Protein AF-A0A7J4QRI6-F1 (afdb_monomer)

Sequence (117 aa):
MLEGNHTISLRGLKANDTGGHASTPLITIDIMLMDTENAFVSQTESSTGFSTSTLAFAVLGLVALFLIVLLVVGAISNKEEGTLAGVDFSTLSDGSLTTVTSGTDVQDAMLVGKTSD

Mean predicted aligned error: 22.51 Å

Radius of gyration: 45.56 Å; Cα contacts (8 Å, |Δi|>4): 53; chains: 1; bounding box: 54×47×142 Å

Secondary structure (DSSP, 8-state):
---EEEEEEE--EEE-TTS-EEEPPPEEEEEEE--GGG----------SPPHHHHHHHHHHHHHHHHHHHHHHHHHHTTS--SSTT--HHHHTTSS-----------SSS-------

Solvent-accessible surface area (backbone atoms only — not comparable to full-atom values): 8099 Å² total; per-residue (Å²): 139,77,77,50,82,44,78,49,77,49,64,56,77,43,82,45,98,86,78,50,76,50,67,54,77,77,46,75,48,79,46,76,50,72,72,66,91,66,64,77,64,77,72,73,70,78,67,86,58,81,50,72,66,57,51,51,53,51,53,52,49,51,52,53,50,52,53,50,51,51,50,52,49,49,68,56,44,73,74,65,84,79,88,76,93,78,77,60,68,74,70,62,63,78,75,71,77,80,86,84,88,85,94,79,81,89,78,96,82,77,70,98,68,88,87,88,131

Foldseek 3Di:
DPADKDKDKDKDWDDDPVGDIDIDDIDIDIDGDDDPVPVPPVPPPPPPDDDPVNVVVVVVVVVVVVVVVVVVCCVVCVVPDDDPPPPPVVVVVVPPPDDDDDDDDDDPPDDPDDDDD

Nearest PDB structures (foldseek):
  3lz8-assembly1_B  TM=5.634E-01  e=3.527E+00  Klebsiella pneumoniae subsp. pneumoniae MGH 78578

Structure (mmCIF, N/CA/C/O backbone):
data_AF-A0A7J4QRI6-F1
#
_entry.id   AF-A0A7J4QRI6-F1
#
loop_
_atom_site.group_PDB
_atom_site.id
_atom_site.type_symbol
_atom_site.label_atom_id
_atom_site.label_alt_id
_atom_site.label_comp_id
_atom_site.label_asym_id
_atom_site.label_entity_id
_atom_site.label_seq_id
_atom_site.pdbx_PDB_ins_code
_atom_site.Cartn_x
_atom_site.Cartn_y
_atom_site.Cartn_z
_atom_site.occupancy
_atom_site.B_iso_or_equiv
_atom_site.auth_seq_id
_atom_site.auth_comp_id
_atom_site.auth_asym_id
_atom_site.auth_atom_id
_atom_site.pdbx_PDB_model_num
ATOM 1 N N . MET A 1 1 ? 5.465 12.933 33.602 1.00 48.09 1 MET A N 1
ATOM 2 C CA . MET A 1 1 ? 5.717 11.517 33.273 1.00 48.09 1 MET A CA 1
ATOM 3 C C . MET A 1 1 ? 4.362 10.830 33.208 1.00 48.09 1 MET A C 1
ATOM 5 O O . MET A 1 1 ? 3.803 10.532 34.254 1.00 48.09 1 MET A O 1
ATOM 9 N N . LEU A 1 2 ? 3.786 10.724 32.009 1.00 62.00 2 LEU A N 1
ATOM 10 C CA . LEU A 1 2 ? 2.529 10.003 31.73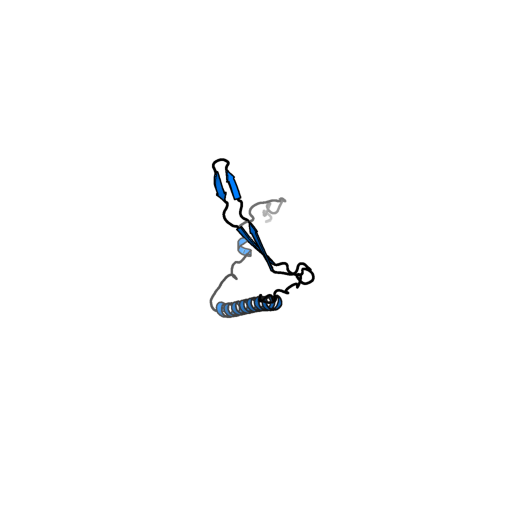6 1.00 62.00 2 LEU A CA 1
ATOM 11 C C . LEU A 1 2 ? 2.796 8.913 30.679 1.00 62.00 2 LEU A C 1
ATOM 13 O O . LEU A 1 2 ? 1.967 8.629 29.829 1.00 62.00 2 LEU A O 1
ATOM 17 N N . GLU A 1 3 ? 4.009 8.361 30.715 1.00 65.62 3 GLU A N 1
ATOM 18 C CA . GLU A 1 3 ? 4.448 7.270 29.854 1.00 65.62 3 GLU A CA 1
ATOM 19 C C . GLU A 1 3 ? 3.961 5.961 30.480 1.00 65.62 3 GLU A C 1
ATOM 21 O O . GLU A 1 3 ? 4.299 5.664 31.632 1.00 65.62 3 GLU A O 1
ATOM 26 N N . GLY A 1 4 ? 3.147 5.191 29.763 1.00 69.94 4 GLY A N 1
ATOM 27 C CA . GLY A 1 4 ? 2.632 3.926 30.278 1.00 69.94 4 GLY A CA 1
ATOM 28 C C . GLY A 1 4 ? 1.391 3.422 29.553 1.00 69.94 4 GLY A C 1
ATOM 29 O O . GLY A 1 4 ? 0.624 4.187 28.969 1.00 69.94 4 GLY A O 1
ATOM 30 N N . ASN A 1 5 ? 1.189 2.107 29.613 1.00 80.00 5 ASN A N 1
ATOM 31 C CA . ASN A 1 5 ? -0.034 1.474 29.134 1.00 80.00 5 ASN A CA 1
ATOM 32 C C . ASN A 1 5 ? -1.111 1.617 30.211 1.00 80.00 5 ASN A C 1
ATOM 34 O O . ASN A 1 5 ? -0.932 1.159 31.343 1.00 80.00 5 ASN A O 1
ATOM 38 N N . HIS A 1 6 ? -2.234 2.230 29.853 1.00 87.81 6 HIS A N 1
ATOM 39 C CA . HIS A 1 6 ? -3.365 2.433 30.748 1.00 87.81 6 HIS A CA 1
ATOM 40 C C . HIS A 1 6 ? -4.605 1.732 30.200 1.00 87.81 6 HIS A C 1
ATOM 42 O O . HIS A 1 6 ? -5.072 2.048 29.111 1.00 87.81 6 HIS A O 1
ATOM 48 N N . THR A 1 7 ? -5.175 0.818 30.980 1.00 88.94 7 THR A N 1
ATOM 49 C CA . THR A 1 7 ? -6.458 0.179 30.664 1.00 88.94 7 THR A CA 1
ATOM 50 C C . THR A 1 7 ? -7.568 0.865 31.450 1.00 88.94 7 THR A C 1
ATOM 52 O O . THR A 1 7 ? -7.505 0.952 32.679 1.00 88.94 7 THR A O 1
ATOM 55 N N . ILE A 1 8 ? -8.603 1.339 30.759 1.00 89.44 8 ILE A N 1
ATOM 56 C CA . ILE A 1 8 ? -9.794 1.940 31.368 1.00 89.44 8 ILE A CA 1
ATOM 57 C C . ILE A 1 8 ? -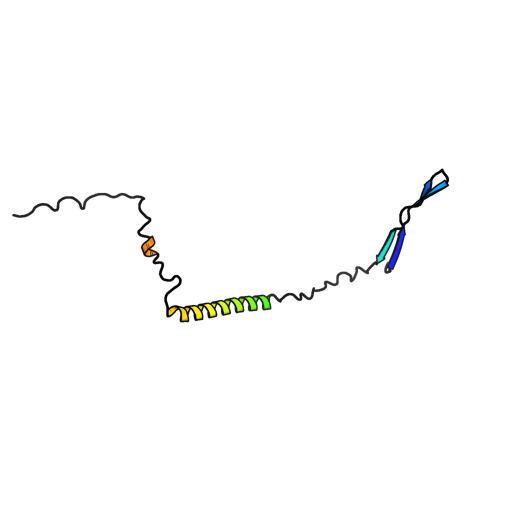11.002 1.078 31.012 1.00 89.44 8 ILE A C 1
ATOM 59 O O . ILE A 1 8 ? -11.247 0.787 29.843 1.00 89.44 8 ILE A O 1
ATOM 63 N N . SER A 1 9 ? -11.789 0.694 32.017 1.00 89.62 9 SER A N 1
ATOM 64 C CA . SER A 1 9 ? -13.009 -0.093 31.828 1.00 89.62 9 SER A CA 1
ATOM 65 C C . SER A 1 9 ? -14.232 0.636 32.383 1.00 89.62 9 SER A C 1
ATOM 67 O O . SER A 1 9 ? -14.222 1.050 33.544 1.00 89.62 9 SER A O 1
ATOM 69 N N . LEU A 1 10 ? -15.294 0.756 31.584 1.00 90.31 10 LEU A N 1
ATOM 70 C CA . LEU A 1 10 ? -16.536 1.437 31.947 1.00 90.31 10 LEU A CA 1
ATOM 71 C C . LEU A 1 10 ? -17.738 0.491 31.840 1.00 90.31 10 LEU A C 1
ATOM 73 O O . LEU A 1 10 ? -17.948 -0.170 30.822 1.00 90.31 10 LEU A O 1
ATOM 77 N N . ARG A 1 11 ? -18.567 0.471 32.887 1.00 88.50 11 ARG A N 1
ATOM 78 C CA . ARG A 1 11 ? -19.872 -0.198 32.902 1.00 88.50 11 ARG A CA 1
ATOM 79 C C . ARG A 1 11 ? -20.907 0.729 33.525 1.00 88.50 11 ARG A C 1
ATOM 81 O O . ARG A 1 11 ? -20.750 1.147 34.670 1.00 88.50 11 ARG A O 1
ATOM 88 N N . GLY A 1 12 ? -21.977 1.016 32.790 1.00 87.12 12 GLY A N 1
ATOM 89 C CA . GLY A 1 12 ? -23.126 1.733 33.325 1.00 87.12 12 GLY A CA 1
ATOM 90 C C . GLY A 1 12 ? -23.965 0.810 34.202 1.00 87.12 12 GLY A C 1
ATOM 91 O O . GLY A 1 12 ? -24.363 -0.270 33.762 1.00 87.12 12 GLY A O 1
ATOM 92 N N . LEU A 1 13 ? -24.247 1.240 35.430 1.00 87.00 13 LEU A N 1
ATOM 93 C CA . LEU A 1 13 ? -25.198 0.591 36.328 1.00 87.00 13 LEU A CA 1
ATOM 94 C C . LEU A 1 13 ? -26.408 1.508 36.487 1.00 87.00 13 LEU A C 1
ATOM 96 O O . LEU A 1 13 ? -26.272 2.655 36.909 1.00 87.00 13 LEU A O 1
ATOM 100 N N . LYS A 1 14 ? -27.594 1.004 36.154 1.00 83.94 14 LYS A N 1
ATOM 101 C CA . LYS A 1 14 ? -28.864 1.689 36.382 1.00 83.94 14 LYS A CA 1
ATOM 102 C C . LYS A 1 14 ? -29.645 0.911 37.435 1.00 83.94 14 LYS A C 1
ATOM 104 O O . LYS A 1 14 ? -30.140 -0.184 37.168 1.00 83.94 14 LYS A O 1
ATOM 109 N N . ALA A 1 15 ? -29.749 1.480 38.630 1.00 79.94 15 ALA A N 1
ATOM 110 C CA . ALA A 1 15 ? -30.671 0.993 39.647 1.00 79.94 15 ALA A CA 1
ATOM 111 C C . ALA A 1 15 ? -32.106 1.423 39.304 1.00 79.94 15 ALA A C 1
ATOM 113 O O . ALA A 1 15 ? -32.325 2.468 38.690 1.00 79.94 15 ALA A O 1
ATOM 114 N N . ASN A 1 16 ? -33.072 0.590 39.668 1.00 71.19 16 ASN A N 1
ATOM 115 C CA . ASN A 1 16 ? -34.498 0.861 39.540 1.00 71.19 16 ASN A CA 1
ATOM 116 C C . ASN A 1 16 ? -35.154 0.698 40.921 1.00 71.19 16 ASN A C 1
ATOM 118 O O . ASN A 1 16 ? -34.796 -0.215 41.665 1.00 71.19 16 ASN A O 1
ATOM 122 N N . ASP A 1 17 ? -36.136 1.544 41.233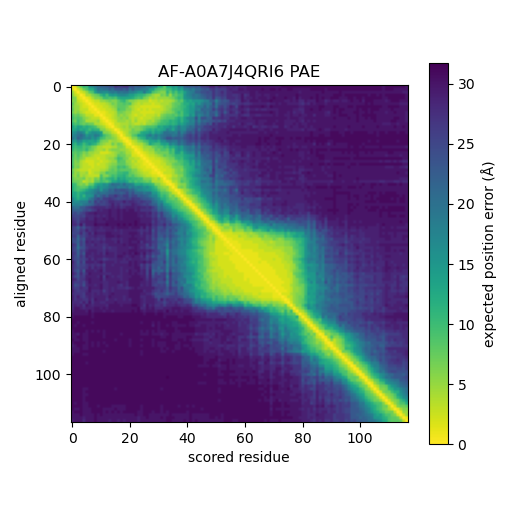 1.00 75.19 17 ASP A N 1
ATOM 123 C CA . ASP A 1 17 ? -36.829 1.617 42.530 1.00 75.19 17 ASP A CA 1
ATOM 124 C C . ASP A 1 17 ? -37.586 0.331 42.911 1.00 75.19 17 ASP A C 1
ATOM 126 O O .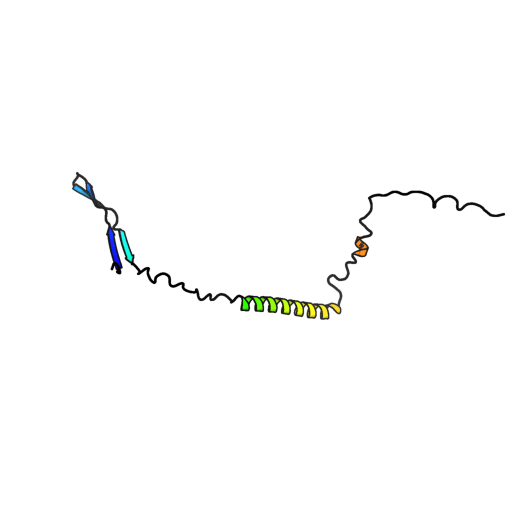 ASP A 1 17 ? -37.944 0.134 44.067 1.00 75.19 17 ASP A O 1
ATOM 130 N N . THR A 1 18 ? -37.799 -0.585 41.961 1.00 76.31 18 THR A N 1
ATOM 131 C CA . THR A 1 18 ? -38.385 -1.921 42.200 1.00 76.31 18 THR A CA 1
ATOM 132 C C . THR A 1 18 ? -37.351 -3.005 42.546 1.00 76.31 18 THR A C 1
ATOM 134 O O . THR A 1 18 ? -37.683 -4.188 42.560 1.00 76.31 18 THR A O 1
ATOM 137 N N . GLY A 1 19 ? -36.099 -2.628 42.838 1.00 69.69 19 GLY A N 1
ATOM 138 C CA . GLY A 1 19 ? -35.056 -3.546 43.325 1.00 69.69 19 GLY A CA 1
ATOM 139 C C . GLY A 1 19 ? -34.322 -4.336 42.234 1.00 69.69 19 GLY A C 1
ATOM 140 O O . GLY A 1 19 ? -33.552 -5.242 42.539 1.00 69.69 19 GLY A O 1
ATOM 141 N N . GLY A 1 20 ? -34.546 -4.000 40.961 1.00 78.62 20 GLY A N 1
ATOM 142 C CA . GLY A 1 20 ? -33.809 -4.555 39.825 1.00 78.62 20 GLY A CA 1
ATOM 143 C C . GLY A 1 20 ? -32.629 -3.675 39.404 1.00 78.62 20 GLY A C 1
ATOM 144 O O . GLY A 1 20 ? -32.656 -2.453 39.566 1.00 78.62 20 GLY A O 1
ATOM 145 N N . HIS A 1 21 ? -31.614 -4.284 38.790 1.00 83.00 21 HIS A N 1
ATOM 146 C CA . HIS A 1 21 ? -30.487 -3.572 38.188 1.00 83.00 21 HIS A CA 1
ATOM 147 C C . HIS A 1 21 ? -30.439 -3.848 36.686 1.00 83.00 21 HIS A C 1
ATOM 149 O O . HIS A 1 21 ? -30.427 -5.002 36.262 1.00 83.00 21 HIS A O 1
ATOM 155 N N . ALA A 1 22 ? -30.388 -2.793 35.878 1.00 80.88 22 ALA A N 1
ATOM 156 C CA . ALA A 1 22 ? -30.034 -2.890 34.467 1.00 80.88 22 ALA A CA 1
ATOM 157 C C . ALA A 1 22 ? -28.581 -2.432 34.303 1.00 80.88 22 ALA A C 1
ATOM 159 O O . ALA A 1 22 ? -28.146 -1.487 34.962 1.00 80.88 22 ALA A O 1
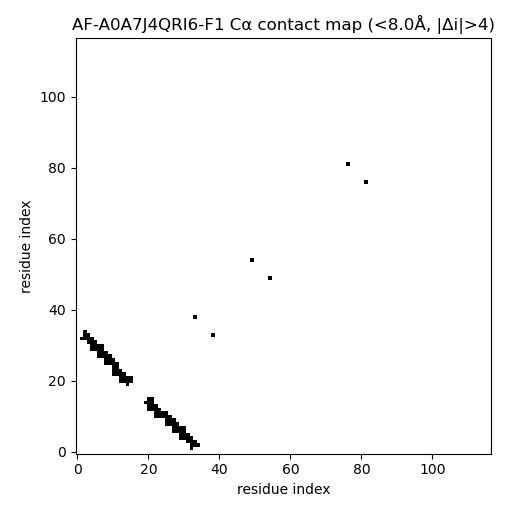ATOM 160 N N . SER A 1 23 ? -27.817 -3.094 33.439 1.00 85.06 23 SER A N 1
ATOM 161 C CA . SER A 1 23 ? -26.429 -2.708 33.177 1.00 85.06 23 SER A CA 1
ATOM 162 C C . SER A 1 23 ? -26.135 -2.688 31.689 1.00 85.06 23 SER A C 1
ATOM 164 O O . SER A 1 23 ? -26.721 -3.453 30.921 1.00 85.06 23 SER A O 1
ATOM 166 N N . THR A 1 24 ? -25.249 -1.781 31.284 1.00 84.38 24 THR A N 1
ATOM 167 C CA . THR A 1 24 ? -24.713 -1.769 29.923 1.00 84.38 24 THR A CA 1
ATOM 168 C C . THR A 1 24 ? -23.603 -2.819 29.803 1.00 84.38 24 THR A C 1
ATOM 170 O O . THR A 1 24 ? -22.989 -3.183 30.813 1.00 84.38 24 THR A O 1
ATOM 173 N N . PRO A 1 25 ? -23.283 -3.287 28.587 1.00 85.62 25 PRO A N 1
ATOM 174 C CA . PRO A 1 25 ? -22.067 -4.061 28.350 1.00 85.62 25 PRO A CA 1
ATOM 175 C C . PRO A 1 25 ? -20.820 -3.338 28.892 1.00 85.62 25 PRO A C 1
ATOM 177 O O . PRO A 1 25 ? -20.780 -2.106 28.936 1.00 85.62 25 PRO A O 1
ATOM 180 N N . LEU A 1 26 ? -19.820 -4.109 29.332 1.00 87.69 26 LEU A N 1
ATOM 181 C CA . LEU A 1 26 ? -18.521 -3.582 29.761 1.00 87.69 26 LEU A CA 1
ATOM 182 C C . LEU A 1 26 ? -17.730 -3.150 28.526 1.00 87.69 26 LEU A C 1
ATOM 184 O O . LEU A 1 26 ? -17.525 -3.961 27.626 1.00 87.69 26 LEU A O 1
ATOM 188 N N . ILE A 1 27 ? -17.283 -1.899 28.505 1.00 85.56 27 ILE A N 1
ATOM 189 C CA . ILE A 1 27 ? -16.424 -1.362 27.449 1.00 85.56 27 ILE A CA 1
ATOM 190 C C . ILE A 1 27 ? -15.036 -1.167 28.047 1.00 85.56 27 ILE A C 1
ATOM 192 O O . ILE A 1 27 ? -14.897 -0.487 29.064 1.00 85.56 27 ILE A O 1
ATOM 196 N N . THR A 1 28 ? -14.026 -1.759 27.417 1.00 90.00 28 THR A N 1
ATOM 197 C CA . THR A 1 28 ? -12.620 -1.634 27.810 1.00 90.00 28 THR A CA 1
ATOM 198 C C . THR A 1 28 ? -11.866 -0.924 26.699 1.00 90.00 28 THR A C 1
ATOM 200 O O . THR A 1 28 ? -12.000 -1.297 25.535 1.00 90.00 28 THR A O 1
ATOM 203 N N . ILE A 1 29 ? -11.099 0.100 27.060 1.00 84.06 29 ILE A N 1
ATOM 204 C CA . ILE A 1 29 ? -10.192 0.805 26.157 1.00 84.06 29 ILE A CA 1
ATOM 205 C C . ILE A 1 29 ? -8.774 0.727 26.716 1.00 84.06 29 ILE A C 1
ATOM 207 O O . ILE A 1 29 ? -8.561 0.916 27.914 1.00 84.06 29 ILE A O 1
ATOM 211 N N . ASP A 1 30 ? -7.815 0.474 25.835 1.00 86.25 30 ASP A N 1
ATOM 212 C CA . ASP A 1 30 ? -6.393 0.517 26.152 1.00 86.25 30 ASP A CA 1
ATOM 213 C C . ASP A 1 30 ? -5.796 1.779 25.532 1.00 86.25 30 ASP A C 1
ATOM 215 O O . ASP A 1 30 ? -5.894 2.010 24.325 1.00 86.25 30 ASP A O 1
ATOM 219 N N . ILE A 1 31 ? -5.209 2.622 26.376 1.00 81.31 31 ILE A N 1
ATOM 220 C CA . ILE A 1 31 ? -4.566 3.875 25.996 1.00 81.31 31 ILE A CA 1
ATOM 221 C C . ILE A 1 31 ? -3.063 3.669 26.134 1.00 81.31 31 ILE A C 1
ATOM 223 O O . ILE A 1 31 ? -2.550 3.429 27.228 1.00 81.31 31 ILE A O 1
ATOM 227 N N . MET A 1 32 ? -2.360 3.776 25.013 1.00 82.56 32 MET A N 1
ATOM 228 C CA . MET A 1 32 ? -0.903 3.806 24.972 1.00 82.56 32 MET A CA 1
ATOM 229 C C . MET A 1 32 ? -0.480 5.246 24.697 1.00 82.56 32 MET A C 1
ATOM 231 O O . MET A 1 32 ? -0.778 5.780 23.627 1.00 82.56 32 MET A O 1
ATOM 235 N N . LEU A 1 33 ? 0.165 5.886 25.673 1.00 72.81 33 LEU A N 1
ATOM 236 C CA . LEU A 1 33 ? 0.787 7.190 25.463 1.00 72.81 33 LEU A CA 1
ATOM 237 C C . LEU A 1 33 ? 2.222 6.971 24.996 1.00 72.81 33 LEU A C 1
ATOM 239 O O . LEU A 1 33 ? 3.008 6.334 25.691 1.00 72.81 33 LEU A O 1
ATOM 243 N N . MET A 1 34 ? 2.519 7.484 23.806 1.00 73.94 34 MET A N 1
ATOM 244 C CA . MET A 1 34 ? 3.865 7.551 23.254 1.00 73.94 34 MET A CA 1
ATOM 245 C C . MET A 1 34 ? 4.412 8.957 23.491 1.00 73.94 34 MET A C 1
ATOM 247 O O . MET A 1 34 ? 3.708 9.938 23.216 1.00 73.94 34 MET A O 1
ATOM 251 N N . ASP A 1 35 ? 5.662 9.057 23.930 1.00 73.31 35 ASP A N 1
ATOM 252 C CA . ASP A 1 35 ? 6.398 10.310 23.952 1.00 73.31 35 ASP A CA 1
ATOM 253 C C . ASP A 1 35 ? 6.378 10.943 22.553 1.00 73.31 35 ASP A C 1
ATOM 255 O O . ASP A 1 35 ? 6.901 10.410 21.568 1.00 73.31 35 ASP A O 1
ATOM 259 N N . THR A 1 36 ? 5.709 12.091 22.462 1.00 65.94 36 THR A N 1
ATOM 260 C CA . THR A 1 36 ? 5.541 12.827 21.208 1.00 65.94 36 THR A CA 1
ATOM 261 C C . THR A 1 36 ? 6.813 13.586 20.826 1.00 65.94 36 THR A C 1
ATOM 263 O O . THR A 1 36 ? 6.930 14.001 19.672 1.00 65.94 36 THR A O 1
ATOM 266 N N . GLU A 1 37 ? 7.799 13.714 21.727 1.00 63.56 37 GLU A N 1
ATOM 267 C CA . GLU A 1 37 ? 9.060 14.409 21.431 1.00 63.56 37 GLU A CA 1
ATOM 268 C C . GLU A 1 37 ? 9.874 13.705 20.328 1.00 63.56 37 GLU A C 1
ATOM 270 O O . GLU A 1 37 ? 10.609 14.359 19.591 1.00 63.56 37 GLU A O 1
ATOM 275 N N . ASN A 1 38 ? 9.669 12.396 20.134 1.00 60.94 38 ASN A N 1
ATOM 276 C CA . ASN A 1 38 ? 10.323 11.607 19.083 1.00 60.94 38 ASN A CA 1
ATOM 277 C C . ASN A 1 38 ? 9.334 10.886 18.143 1.00 60.94 38 ASN A C 1
ATOM 279 O O . ASN A 1 38 ? 9.738 10.064 17.324 1.00 60.94 38 ASN A O 1
ATOM 283 N N . ALA A 1 39 ? 8.029 11.176 18.237 1.00 59.53 39 ALA A N 1
ATOM 284 C CA . ALA A 1 39 ? 6.996 10.524 17.420 1.00 59.53 39 ALA A CA 1
ATOM 285 C C . ALA A 1 39 ? 7.008 10.967 15.944 1.00 59.53 39 ALA A C 1
ATOM 287 O O . ALA A 1 39 ? 6.434 10.297 15.088 1.00 59.53 39 ALA A O 1
ATOM 288 N N . PHE A 1 40 ? 7.698 12.067 15.633 1.00 60.62 40 PHE A N 1
ATOM 289 C CA . PHE A 1 40 ? 7.985 12.506 14.269 1.00 60.62 40 PHE A CA 1
ATOM 290 C C . PHE A 1 40 ? 9.372 12.036 13.824 1.00 60.62 40 PHE A C 1
ATOM 292 O O . PHE A 1 40 ? 10.205 12.827 13.385 1.00 60.62 40 PHE A O 1
ATOM 299 N N . VAL A 1 41 ? 9.626 10.728 13.874 1.00 61.53 41 VAL A N 1
ATOM 300 C CA . VAL A 1 41 ? 10.607 10.174 12.941 1.00 61.53 41 VAL A CA 1
ATOM 301 C C . VAL A 1 41 ? 9.902 10.182 11.596 1.00 61.53 41 VAL A C 1
ATOM 303 O O . VAL A 1 41 ? 9.039 9.344 11.342 1.00 61.53 41 VAL A O 1
ATOM 306 N N . SER A 1 42 ? 10.219 11.160 10.747 1.00 59.91 42 SER A N 1
ATOM 307 C CA . SER A 1 42 ? 9.914 11.068 9.325 1.00 59.91 42 SER A CA 1
ATOM 308 C C . SER A 1 42 ? 10.589 9.795 8.830 1.00 59.91 42 SER A C 1
ATOM 310 O O . SER A 1 42 ? 11.780 9.798 8.512 1.00 59.91 42 SER A O 1
ATOM 312 N N . GLN A 1 43 ? 9.857 8.680 8.851 1.00 57.84 43 GLN A N 1
ATOM 313 C CA . GLN A 1 43 ? 10.230 7.513 8.088 1.00 57.84 43 GLN A CA 1
ATOM 314 C C . GLN A 1 43 ? 10.269 8.029 6.662 1.00 57.84 43 GLN A C 1
ATOM 316 O O . GLN A 1 43 ? 9.238 8.303 6.049 1.00 57.84 43 GLN A O 1
ATOM 321 N N . THR A 1 44 ? 11.481 8.250 6.164 1.00 57.25 44 THR A N 1
ATOM 322 C CA . THR A 1 44 ? 11.737 8.170 4.742 1.00 57.25 44 THR A CA 1
ATOM 323 C C . THR A 1 44 ? 11.245 6.785 4.377 1.00 57.25 44 THR A C 1
ATOM 325 O O . THR A 1 44 ? 11.961 5.806 4.583 1.00 57.25 44 THR A O 1
ATOM 328 N N . GLU A 1 45 ? 9.978 6.701 3.964 1.00 54.78 45 GLU A N 1
ATOM 329 C CA . GLU A 1 45 ? 9.424 5.570 3.246 1.00 54.78 45 GLU A CA 1
ATOM 330 C C . GLU A 1 45 ? 10.529 5.175 2.280 1.00 54.78 45 GLU A C 1
ATOM 332 O O . GLU A 1 45 ? 10.900 5.954 1.391 1.00 54.78 45 GLU A O 1
ATOM 337 N N . SER A 1 46 ? 11.160 4.029 2.538 1.00 58.28 46 SER A N 1
ATOM 338 C CA . SER A 1 46 ? 12.102 3.452 1.599 1.00 58.28 46 SER A CA 1
ATOM 339 C C . SER A 1 46 ? 11.230 3.048 0.431 1.00 58.28 46 SER A C 1
ATOM 341 O O . SER A 1 46 ? 10.659 1.958 0.410 1.00 58.28 46 SER A O 1
ATOM 343 N N . SER A 1 47 ? 10.990 4.024 -0.445 1.00 61.44 47 SER A N 1
ATOM 344 C CA . SER A 1 47 ? 10.155 3.896 -1.617 1.00 61.44 47 SER A 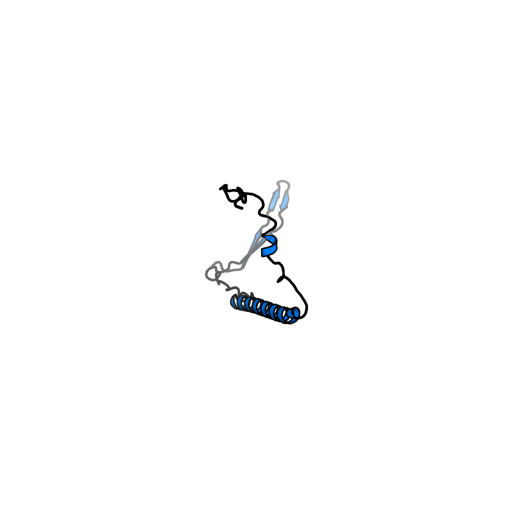CA 1
ATOM 345 C C . SER A 1 47 ? 10.775 2.781 -2.438 1.00 61.44 47 SER A C 1
ATOM 347 O O . SER A 1 47 ? 11.725 2.956 -3.189 1.00 61.44 47 SER A O 1
ATOM 349 N N . THR A 1 48 ? 10.228 1.588 -2.256 1.00 61.81 48 THR A N 1
ATOM 350 C CA . THR A 1 48 ? 10.504 0.393 -3.051 1.00 61.81 48 THR A CA 1
ATOM 351 C C . THR A 1 48 ? 9.916 0.532 -4.461 1.00 61.81 48 THR A C 1
ATOM 353 O O . THR A 1 48 ? 9.905 -0.421 -5.234 1.00 61.81 48 THR A O 1
ATOM 356 N N . GLY A 1 49 ? 9.446 1.732 -4.819 1.00 66.94 49 GLY A N 1
ATOM 357 C CA . GLY A 1 49 ? 9.105 2.127 -6.171 1.00 66.94 49 GLY A CA 1
ATOM 358 C C . GLY A 1 49 ? 10.355 2.384 -7.006 1.00 66.94 49 GLY A C 1
ATOM 359 O O . GLY A 1 49 ? 11.390 2.827 -6.509 1.00 66.94 49 GLY A O 1
ATOM 360 N N . PHE A 1 50 ? 10.251 2.099 -8.303 1.00 74.12 50 PHE A N 1
ATOM 361 C CA . PHE A 1 50 ? 11.297 2.412 -9.269 1.00 74.12 50 PHE A CA 1
ATOM 362 C C . PHE A 1 50 ? 11.720 3.878 -9.128 1.00 74.12 50 PHE A C 1
ATOM 364 O O . PHE A 1 50 ? 10.892 4.783 -9.230 1.00 74.12 50 PHE A O 1
ATOM 371 N N . SER A 1 51 ? 13.011 4.109 -8.884 1.00 80.88 51 SER A N 1
ATOM 372 C CA . SER A 1 51 ? 13.575 5.454 -8.862 1.00 80.88 51 SER A CA 1
ATOM 373 C C . SER A 1 51 ? 13.246 6.190 -10.167 1.00 80.88 51 SER A C 1
ATOM 375 O O . SER A 1 51 ? 13.236 5.603 -11.248 1.00 80.88 51 SER A O 1
ATOM 377 N N . THR A 1 52 ? 13.029 7.503 -10.107 1.00 79.00 52 THR A N 1
ATOM 378 C CA . THR A 1 52 ? 12.723 8.322 -11.296 1.00 79.00 52 THR A CA 1
ATOM 379 C C . THR A 1 52 ? 13.751 8.136 -12.421 1.00 79.00 52 THR A C 1
ATOM 381 O O . THR A 1 52 ? 13.406 8.162 -13.601 1.00 79.00 52 THR A O 1
ATOM 384 N N . SER A 1 53 ? 15.012 7.881 -12.063 1.00 82.00 53 SER A N 1
ATOM 385 C CA . SER A 1 53 ? 16.087 7.559 -13.002 1.00 82.00 53 SER A CA 1
ATOM 386 C C . SER A 1 53 ? 15.874 6.228 -13.728 1.00 82.00 53 SER A C 1
ATOM 388 O O . SER A 1 53 ? 16.024 6.180 -14.947 1.00 82.00 53 SER A O 1
ATOM 390 N N . THR A 1 54 ? 15.492 5.154 -13.030 1.00 85.50 54 THR A N 1
ATOM 391 C CA . THR A 1 54 ? 15.243 3.850 -13.664 1.00 85.50 54 THR A CA 1
ATOM 392 C C . THR A 1 54 ? 14.021 3.897 -14.571 1.00 85.50 54 THR A C 1
ATOM 394 O O . THR A 1 54 ? 14.065 3.321 -15.658 1.00 85.50 54 THR A O 1
ATOM 397 N N . LEU A 1 55 ? 12.983 4.652 -14.201 1.00 88.62 55 LEU A N 1
ATOM 398 C CA . LEU A 1 55 ? 11.837 4.895 -15.079 1.00 88.62 55 LEU A CA 1
ATOM 399 C C . LEU A 1 55 ? 12.247 5.649 -16.356 1.00 88.62 55 LEU A C 1
ATOM 401 O O . LEU A 1 55 ? 11.855 5.253 -17.452 1.00 88.62 55 LEU A O 1
ATOM 405 N N . ALA A 1 56 ? 13.076 6.691 -16.239 1.00 88.19 56 ALA A N 1
ATOM 406 C CA . ALA A 1 56 ? 13.549 7.457 -17.392 1.00 88.19 56 ALA A CA 1
ATOM 407 C C . ALA A 1 56 ? 14.371 6.595 -18.369 1.00 88.19 56 ALA A C 1
ATOM 409 O O . ALA A 1 56 ? 14.131 6.633 -19.578 1.00 88.19 56 ALA A O 1
ATOM 410 N N . PHE A 1 57 ? 15.292 5.771 -17.858 1.00 92.00 57 PHE A N 1
ATOM 411 C CA . PHE A 1 57 ? 16.065 4.849 -18.695 1.00 92.00 57 PHE A CA 1
ATOM 412 C C . PHE A 1 57 ? 15.194 3.760 -19.329 1.00 92.00 57 PHE A C 1
ATOM 414 O O . PHE A 1 57 ? 15.418 3.412 -20.488 1.00 92.00 57 PHE A O 1
ATOM 421 N N . ALA A 1 58 ? 14.182 3.255 -18.618 1.00 91.75 58 ALA A N 1
ATOM 422 C CA . ALA A 1 58 ? 13.250 2.268 -19.160 1.00 91.75 58 ALA A CA 1
ATOM 423 C C . ALA A 1 58 ? 12.434 2.836 -20.332 1.00 91.75 58 ALA A C 1
ATOM 425 O O . ALA A 1 58 ? 12.331 2.196 -21.379 1.00 91.75 58 ALA A O 1
ATOM 426 N N . VAL A 1 59 ? 11.908 4.058 -20.190 1.00 94.12 59 VAL A N 1
ATOM 427 C CA . VAL A 1 59 ? 11.161 4.734 -21.262 1.00 94.12 59 VAL A CA 1
ATOM 428 C C . VAL A 1 59 ? 12.067 5.011 -22.461 1.00 94.12 59 VAL A C 1
ATOM 430 O O . VAL A 1 59 ? 11.695 4.702 -23.592 1.00 94.12 59 VAL A O 1
ATOM 433 N N . LEU A 1 60 ? 13.275 5.530 -22.231 1.00 94.81 60 LEU A N 1
ATOM 434 C CA . LEU A 1 60 ? 14.227 5.805 -23.308 1.00 94.81 60 LEU A CA 1
ATOM 435 C C . LEU A 1 60 ? 14.638 4.521 -24.049 1.00 94.81 60 LEU A C 1
ATOM 437 O O . LEU A 1 60 ? 14.695 4.509 -25.278 1.00 94.81 60 LEU A O 1
ATOM 441 N N . GLY A 1 61 ? 14.863 3.428 -23.313 1.00 95.19 61 GLY A N 1
ATOM 442 C CA . GLY A 1 61 ? 15.159 2.114 -23.879 1.00 95.19 61 GLY A CA 1
ATOM 443 C C . GLY A 1 61 ? 14.007 1.552 -24.713 1.00 95.19 61 GLY A C 1
ATOM 444 O O . GLY A 1 61 ? 14.242 1.045 -25.809 1.00 95.19 61 GLY A O 1
ATOM 445 N N . LEU A 1 62 ? 12.763 1.692 -24.245 1.00 95.88 62 LEU A N 1
ATOM 446 C CA . LEU A 1 62 ? 11.576 1.257 -24.986 1.00 95.88 62 LEU A CA 1
ATOM 447 C C . LEU A 1 62 ? 11.415 2.029 -26.302 1.00 95.88 62 LEU A C 1
ATOM 449 O O . LEU A 1 62 ? 11.168 1.420 -27.343 1.00 95.88 62 LEU A O 1
ATOM 453 N N . VAL A 1 63 ? 11.588 3.353 -26.268 1.00 96.50 63 VAL A N 1
ATOM 454 C CA . VAL A 1 63 ? 11.520 4.192 -27.472 1.00 96.50 63 VAL A CA 1
ATOM 455 C C . VAL A 1 63 ? 12.640 3.817 -28.442 1.00 96.50 63 VAL A C 1
ATOM 457 O O . VAL A 1 63 ? 12.375 3.593 -29.619 1.00 96.50 63 VAL A O 1
ATOM 460 N N . ALA A 1 64 ? 13.879 3.668 -27.969 1.00 95.81 64 ALA A N 1
ATOM 461 C CA . ALA A 1 64 ? 14.989 3.251 -28.825 1.00 95.81 64 ALA A CA 1
ATOM 462 C C . ALA A 1 64 ? 14.732 1.880 -29.478 1.00 95.81 64 ALA A C 1
ATOM 464 O O . ALA A 1 64 ? 14.932 1.723 -30.683 1.00 95.81 64 ALA A O 1
ATOM 465 N N . LEU A 1 65 ? 14.227 0.907 -28.713 1.00 95.81 65 LEU A N 1
ATOM 466 C CA . LEU A 1 65 ? 13.875 -0.418 -29.224 1.00 95.81 65 LEU A CA 1
ATOM 467 C C . LEU A 1 65 ? 12.777 -0.347 -30.292 1.00 95.81 65 LEU A C 1
ATOM 469 O O . LEU A 1 65 ? 12.905 -0.974 -31.342 1.00 95.81 65 LEU A O 1
ATOM 473 N N . PHE A 1 66 ? 11.720 0.428 -30.046 1.00 95.12 66 PHE A N 1
ATOM 474 C CA . PHE A 1 66 ? 10.617 0.593 -30.993 1.00 95.12 66 PHE A CA 1
ATOM 475 C C . PHE A 1 66 ? 11.103 1.147 -32.339 1.00 95.12 66 PHE A C 1
ATOM 477 O O . PHE A 1 66 ? 10.748 0.627 -33.396 1.00 95.12 66 PHE A O 1
ATOM 484 N N . LEU A 1 67 ? 11.985 2.146 -32.301 1.00 95.50 67 LEU A N 1
ATOM 485 C CA . LEU A 1 67 ? 12.576 2.765 -33.488 1.00 95.50 67 LEU A CA 1
ATOM 486 C C . LEU A 1 67 ? 13.447 1.771 -34.271 1.00 95.50 67 LEU A C 1
ATOM 488 O O . LEU A 1 67 ? 13.373 1.728 -35.498 1.00 95.50 67 LEU A O 1
ATOM 492 N N . ILE A 1 68 ? 14.226 0.933 -33.578 1.00 95.25 68 ILE A N 1
ATOM 493 C CA . ILE A 1 68 ? 15.031 -0.124 -34.211 1.00 95.25 68 ILE A CA 1
ATOM 494 C C . ILE A 1 68 ? 14.128 -1.152 -34.899 1.00 95.25 68 ILE A C 1
ATOM 496 O O . ILE A 1 68 ? 14.396 -1.532 -36.037 1.00 95.25 68 ILE A O 1
ATOM 500 N N . VAL A 1 69 ? 13.045 -1.580 -34.247 1.00 94.94 69 VAL A N 1
ATOM 501 C CA . VAL A 1 69 ? 12.093 -2.526 -34.848 1.00 94.94 69 VAL A CA 1
ATOM 502 C C . VAL A 1 69 ? 11.446 -1.927 -36.095 1.00 94.94 69 VAL A C 1
ATOM 504 O O . VAL A 1 69 ? 11.423 -2.593 -37.128 1.00 94.94 69 VAL A O 1
ATOM 507 N N . LEU A 1 70 ? 10.984 -0.672 -36.048 1.00 90.75 70 LEU A N 1
ATOM 508 C CA . LEU A 1 70 ? 10.429 -0.008 -37.231 1.00 90.75 70 LEU A CA 1
ATOM 509 C C . LEU A 1 70 ? 11.457 0.152 -38.353 1.00 90.75 70 LEU A C 1
ATOM 511 O O . LEU A 1 70 ? 11.099 -0.007 -39.516 1.00 90.75 70 LEU A O 1
ATOM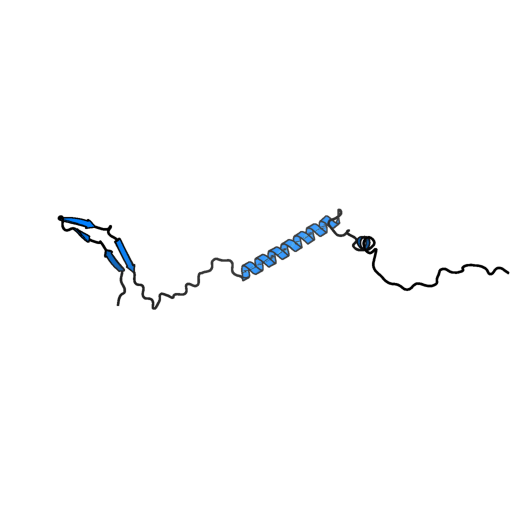 515 N N . LEU A 1 71 ? 12.724 0.419 -38.029 1.00 89.69 71 LEU A N 1
ATOM 516 C CA . LEU A 1 71 ? 13.795 0.480 -39.023 1.00 89.69 71 LEU A CA 1
ATOM 517 C C . LEU A 1 71 ? 14.013 -0.880 -39.699 1.00 89.69 71 LEU A C 1
ATOM 519 O O . LEU A 1 71 ? 14.148 -0.940 -40.918 1.00 89.69 71 LEU A O 1
ATOM 523 N N . VAL A 1 72 ? 14.028 -1.968 -38.925 1.00 91.38 72 VAL A N 1
ATOM 524 C CA . VAL A 1 72 ? 14.190 -3.332 -39.450 1.00 91.38 72 VAL A CA 1
ATOM 525 C C . VAL A 1 72 ? 12.992 -3.727 -40.309 1.00 91.38 72 VAL A C 1
ATOM 527 O O . VAL A 1 72 ? 13.180 -4.188 -41.432 1.00 91.38 72 VAL A O 1
ATOM 530 N N . VAL A 1 73 ? 11.768 -3.499 -39.824 1.00 87.88 73 VAL A N 1
ATOM 531 C CA . VAL A 1 73 ? 10.544 -3.753 -40.595 1.00 87.88 73 VAL A CA 1
ATOM 532 C C . VAL A 1 73 ? 10.538 -2.903 -41.860 1.00 87.88 73 VAL A C 1
ATOM 534 O O . VAL A 1 73 ? 10.340 -3.452 -42.930 1.00 87.88 73 VAL A O 1
ATOM 537 N N . GLY A 1 74 ? 10.856 -1.610 -41.785 1.00 80.69 74 GLY A N 1
ATOM 538 C CA . GLY A 1 74 ? 10.966 -0.739 -42.956 1.00 80.69 74 GLY A CA 1
ATOM 539 C C . GLY A 1 74 ? 12.003 -1.231 -43.970 1.00 80.69 74 GLY A C 1
ATOM 540 O O . GLY A 1 74 ? 11.702 -1.322 -45.155 1.00 80.69 74 GLY A O 1
ATOM 541 N N . ALA A 1 75 ? 13.194 -1.636 -43.520 1.00 78.81 75 ALA A N 1
ATOM 542 C CA . ALA A 1 75 ? 14.252 -2.157 -44.390 1.00 78.81 75 ALA A CA 1
ATOM 543 C C . ALA A 1 75 ? 13.889 -3.495 -45.070 1.00 78.81 75 ALA A C 1
ATOM 545 O O . ALA A 1 75 ? 14.392 -3.792 -46.160 1.00 78.81 75 ALA A O 1
ATOM 546 N N . ILE A 1 76 ? 13.031 -4.303 -44.439 1.00 79.50 76 ILE A N 1
ATOM 547 C CA . ILE A 1 76 ? 12.526 -5.569 -44.989 1.00 79.50 76 ILE A CA 1
ATOM 548 C C . ILE A 1 76 ? 11.310 -5.314 -45.896 1.00 79.50 76 ILE A C 1
ATOM 550 O O . ILE A 1 76 ? 11.303 -5.770 -47.036 1.00 79.50 76 ILE A O 1
ATOM 554 N N . SER A 1 77 ? 10.330 -4.528 -45.443 1.00 64.25 77 SER A N 1
ATOM 555 C CA . SER A 1 77 ? 9.113 -4.144 -46.177 1.00 64.25 77 SER A CA 1
ATOM 556 C C . SER A 1 77 ? 9.396 -3.306 -47.424 1.00 64.25 77 SER A C 1
ATOM 558 O O . SER A 1 77 ? 8.603 -3.315 -48.358 1.00 64.25 77 SER A O 1
ATOM 560 N N . ASN A 1 78 ? 10.554 -2.643 -47.508 1.00 59.03 78 ASN A N 1
ATOM 561 C CA . ASN A 1 78 ? 11.012 -1.982 -48.733 1.00 59.03 78 ASN A CA 1
ATOM 562 C C . ASN A 1 78 ? 11.251 -2.940 -49.917 1.00 59.03 78 ASN A C 1
ATOM 564 O O . ASN A 1 78 ? 11.566 -2.458 -51.006 1.00 59.03 78 ASN A O 1
ATOM 568 N N . LYS A 1 79 ? 11.155 -4.264 -49.721 1.00 59.62 79 LYS A N 1
ATOM 569 C CA . LYS A 1 79 ? 11.271 -5.258 -50.796 1.00 59.62 79 LYS A CA 1
ATOM 570 C C . LYS A 1 79 ? 9.937 -5.670 -51.421 1.00 59.62 79 LYS A C 1
ATOM 572 O O . LYS A 1 79 ? 9.968 -6.160 -52.543 1.00 59.62 79 LYS A O 1
ATOM 577 N N . GLU A 1 80 ? 8.802 -5.473 -50.750 1.00 58.75 80 GLU A N 1
ATOM 578 C CA . GLU A 1 80 ? 7.500 -6.007 -51.183 1.00 58.75 80 GLU A CA 1
ATOM 579 C C . GLU A 1 80 ? 6.378 -5.065 -50.699 1.00 58.75 80 GLU A C 1
ATOM 581 O O . GLU A 1 80 ? 5.773 -5.276 -49.658 1.00 58.75 80 GLU A O 1
ATOM 586 N N . GLU A 1 81 ? 6.201 -3.951 -51.413 1.00 63.84 81 GLU A N 1
ATOM 587 C CA . GLU A 1 81 ? 5.033 -3.050 -51.417 1.00 63.84 81 GLU A CA 1
ATOM 588 C C . GLU A 1 81 ? 4.254 -2.822 -50.094 1.00 63.84 81 GLU A C 1
ATOM 590 O O . GLU A 1 81 ? 3.267 -3.486 -49.791 1.00 63.84 81 GLU A O 1
ATOM 595 N N . GLY A 1 82 ? 4.574 -1.713 -49.412 1.00 57.44 82 GLY A N 1
ATOM 596 C CA . GLY A 1 82 ? 3.539 -0.826 -48.865 1.00 57.44 82 GLY A CA 1
ATOM 597 C C . GLY A 1 82 ? 3.472 -0.647 -47.344 1.00 57.44 82 GLY A C 1
ATOM 598 O O . GLY A 1 82 ? 3.515 -1.592 -46.567 1.00 57.44 82 GLY A O 1
ATOM 599 N N . THR A 1 83 ? 3.220 0.601 -46.921 1.00 60.50 83 THR A N 1
ATOM 600 C CA . THR A 1 83 ? 2.070 0.813 -46.027 1.00 60.50 83 THR A CA 1
ATOM 601 C C . THR A 1 83 ? 1.423 2.193 -46.168 1.00 60.50 83 THR A C 1
ATOM 603 O O . THR A 1 83 ? 0.210 2.204 -46.230 1.00 60.50 83 THR A O 1
ATOM 606 N N . LEU A 1 84 ? 2.119 3.333 -46.335 1.00 57.22 84 LEU A N 1
ATOM 607 C CA . LEU A 1 84 ? 1.438 4.648 -46.494 1.00 57.22 84 LEU A CA 1
ATOM 608 C C . LEU A 1 84 ? 2.203 5.717 -47.310 1.00 57.22 84 LEU A C 1
ATOM 610 O O . LEU A 1 84 ? 1.917 6.904 -47.200 1.00 57.22 84 LEU A O 1
ATOM 614 N N . ALA A 1 85 ? 3.165 5.339 -48.153 1.00 59.09 85 ALA A N 1
ATOM 615 C CA . ALA A 1 85 ? 3.940 6.304 -48.952 1.00 59.09 85 ALA A CA 1
ATOM 616 C C . ALA A 1 85 ? 3.273 6.715 -50.287 1.00 59.09 85 ALA A C 1
ATOM 618 O O . ALA A 1 85 ? 3.868 7.462 -51.053 1.00 59.09 85 ALA A O 1
ATOM 619 N N . GLY A 1 86 ? 2.070 6.205 -50.583 1.00 57.38 86 GLY A N 1
ATOM 620 C CA . GLY A 1 86 ? 1.404 6.361 -51.885 1.00 57.38 86 GLY A CA 1
ATOM 621 C C . GLY A 1 86 ? 0.142 7.227 -51.892 1.00 57.38 86 GLY A C 1
ATOM 622 O O . GLY A 1 86 ? -0.537 7.272 -52.912 1.00 57.38 86 GLY A O 1
ATOM 623 N N . VAL A 1 87 ? -0.218 7.889 -50.785 1.00 63.56 87 VAL A N 1
ATOM 624 C CA . VAL A 1 87 ? -1.321 8.863 -50.815 1.00 63.56 87 VAL A CA 1
ATOM 625 C C . VAL A 1 87 ? -0.768 10.185 -51.333 1.00 63.56 87 VAL A C 1
ATOM 627 O O . VAL A 1 87 ? -0.208 10.985 -50.587 1.00 63.56 87 VAL A O 1
ATOM 630 N N . ASP A 1 88 ? -0.902 10.385 -52.638 1.00 60.94 88 ASP A N 1
ATOM 631 C CA . ASP A 1 88 ? -0.478 11.594 -53.330 1.00 60.94 88 ASP A CA 1
ATOM 632 C C . ASP A 1 88 ? -1.445 12.743 -52.982 1.00 60.94 88 ASP A C 1
ATOM 634 O O . ASP A 1 88 ? -2.517 12.892 -53.571 1.00 60.94 88 ASP A O 1
ATOM 638 N N . PHE A 1 89 ? -1.102 13.542 -51.966 1.00 60.81 89 PHE A N 1
ATOM 639 C CA . PHE A 1 89 ? -1.931 14.648 -51.448 1.00 60.81 89 PHE A CA 1
ATOM 640 C C . PHE A 1 89 ? -2.269 15.698 -52.530 1.00 60.81 89 PHE A C 1
ATOM 642 O O . PHE A 1 89 ? -3.269 16.407 -52.440 1.00 60.81 89 PHE A O 1
ATOM 649 N N . SER A 1 90 ? -1.459 15.748 -53.591 1.00 61.06 90 SER A N 1
ATOM 650 C CA . SER A 1 90 ? -1.640 16.567 -54.792 1.00 61.06 90 SER A CA 1
ATOM 651 C C . SER A 1 90 ? -2.899 16.201 -55.594 1.00 61.06 90 SER A C 1
ATOM 653 O O . SER A 1 90 ? -3.564 17.082 -56.132 1.00 61.06 90 SER A O 1
ATOM 655 N N . THR A 1 91 ? -3.281 14.921 -55.609 1.00 60.56 91 THR A N 1
ATOM 656 C CA . THR A 1 91 ? -4.446 14.411 -56.358 1.00 60.56 91 THR A CA 1
ATOM 657 C C . THR A 1 91 ? -5.775 14.681 -55.654 1.00 60.56 91 THR A C 1
ATOM 659 O O . THR A 1 91 ? -6.822 14.730 -56.292 1.00 60.56 91 THR A O 1
ATOM 662 N N . LEU A 1 92 ? -5.738 14.916 -54.338 1.00 61.00 92 LEU A N 1
ATOM 663 C CA . LEU A 1 92 ? -6.904 15.307 -53.543 1.00 61.00 92 LEU A CA 1
ATOM 664 C C . LEU A 1 92 ? -7.161 16.822 -53.587 1.00 61.00 92 LEU A C 1
ATOM 666 O O . LEU A 1 92 ? -8.274 17.263 -53.305 1.00 61.00 92 LEU A O 1
ATOM 670 N N . SER A 1 93 ? -6.158 17.622 -53.966 1.00 62.16 93 SER A N 1
ATOM 671 C CA . SER A 1 93 ? -6.287 19.080 -54.081 1.00 62.16 93 SER A CA 1
ATOM 672 C C . SER A 1 93 ? -7.118 19.521 -55.291 1.00 62.16 93 SER A C 1
ATOM 674 O O . SER A 1 93 ? -7.653 20.627 -55.278 1.00 62.16 93 SER A O 1
ATOM 676 N N . ASP A 1 94 ? -7.237 18.680 -56.319 1.00 59.88 94 ASP A N 1
ATOM 677 C CA . ASP A 1 94 ? -7.880 19.041 -57.592 1.00 59.88 94 ASP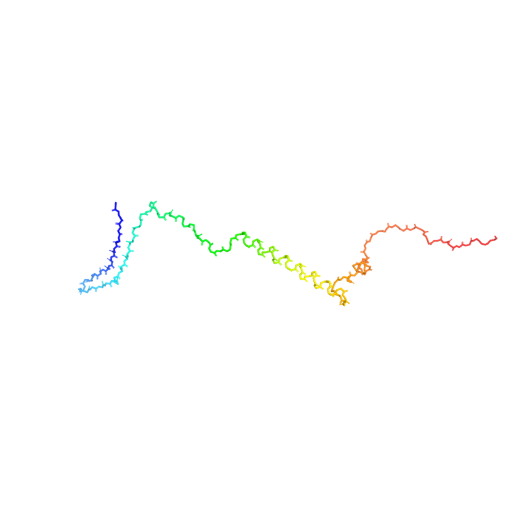 A CA 1
ATOM 678 C C . ASP A 1 94 ? -9.393 18.733 -57.618 1.00 59.88 94 ASP A C 1
ATOM 680 O O . ASP A 1 94 ? -10.113 19.108 -58.537 1.00 59.88 94 ASP A O 1
ATOM 684 N N . GLY A 1 95 ? -9.912 18.066 -56.579 1.00 58.91 95 GLY A N 1
ATOM 685 C CA . GLY A 1 95 ? -11.309 17.619 -56.516 1.00 58.91 95 GLY A CA 1
ATOM 686 C C . GLY A 1 95 ? -12.254 18.444 -55.634 1.00 58.91 95 GLY A C 1
ATOM 687 O O . GLY A 1 95 ? -13.447 18.153 -55.625 1.00 58.91 95 GLY A O 1
ATOM 688 N N . SER A 1 96 ? -11.772 19.434 -54.865 1.00 53.81 96 SER A N 1
ATOM 689 C CA . SER A 1 96 ? -12.584 20.051 -53.791 1.00 53.81 96 SER A CA 1
ATOM 690 C C . SER A 1 96 ? -12.582 21.586 -53.711 1.00 53.81 96 SER A C 1
ATOM 692 O O . SER A 1 96 ? -13.151 22.127 -52.762 1.00 53.81 96 SER A O 1
ATOM 694 N N . LEU A 1 97 ? -12.023 22.318 -54.679 1.00 52.44 97 LEU A N 1
ATOM 695 C CA . LEU A 1 97 ? -12.150 23.784 -54.715 1.00 52.44 97 LEU A CA 1
ATOM 696 C C . LEU A 1 97 ? -12.875 24.254 -55.977 1.00 52.44 97 LEU A C 1
ATOM 698 O O . LEU A 1 97 ? -12.383 25.055 -56.763 1.00 52.44 97 LEU A O 1
ATOM 702 N N . THR A 1 98 ? -14.097 23.752 -56.151 1.00 55.88 98 THR A N 1
ATOM 703 C CA . THR A 1 98 ? -15.114 24.492 -56.899 1.00 55.88 98 THR A CA 1
ATOM 704 C C . THR A 1 98 ? -15.772 25.464 -55.923 1.00 55.88 98 THR A C 1
ATOM 706 O O . THR A 1 98 ? -16.346 25.029 -54.926 1.00 55.88 98 THR A O 1
ATOM 709 N N . THR A 1 99 ? -15.757 26.755 -56.271 1.00 50.41 99 THR A N 1
ATOM 710 C CA . THR A 1 99 ? -16.452 27.888 -55.619 1.00 50.41 99 THR A CA 1
ATOM 711 C C . THR A 1 99 ? -15.632 28.647 -54.567 1.00 50.41 99 THR A C 1
ATOM 713 O O . THR A 1 99 ? -15.494 28.194 -53.439 1.00 50.41 99 THR A O 1
ATOM 716 N N . VAL A 1 100 ? -15.119 29.832 -54.938 1.00 47.25 100 VAL A N 1
ATOM 717 C CA . VAL A 1 100 ? -15.431 31.165 -54.353 1.00 47.25 100 VAL A CA 1
ATOM 718 C C . VAL A 1 100 ? -14.421 32.211 -54.898 1.00 47.25 100 VAL A C 1
ATOM 720 O O . VAL A 1 100 ? -13.281 32.267 -54.459 1.00 47.25 100 VAL A O 1
ATOM 723 N N . THR A 1 101 ? -14.895 33.040 -55.848 1.00 43.34 101 THR A N 1
ATOM 724 C CA . THR A 1 101 ? -14.678 34.511 -55.969 1.00 43.34 101 THR A CA 1
ATOM 725 C C . THR A 1 101 ? -13.237 35.019 -56.205 1.00 43.34 101 THR A C 1
ATOM 727 O O . THR A 1 101 ? -12.397 34.969 -55.321 1.00 43.34 101 THR A O 1
ATOM 730 N N . SER A 1 102 ? -12.850 35.603 -57.350 1.00 39.56 102 SER A N 1
ATOM 731 C CA . SER A 1 102 ? -13.226 36.928 -57.908 1.00 39.56 102 SER A CA 1
ATOM 732 C C . SER A 1 102 ? -12.520 37.035 -59.282 1.00 39.56 102 SER A C 1
ATOM 734 O O . SER A 1 102 ? -11.351 36.684 -59.364 1.00 39.56 102 SER A O 1
ATOM 736 N N . GLY A 1 103 ? -13.121 37.408 -60.412 1.00 45.19 103 GLY A N 1
ATOM 737 C CA . GLY A 1 103 ? -13.740 38.708 -60.654 1.00 45.19 103 GLY A CA 1
ATOM 738 C C . GLY A 1 103 ? -12.769 39.703 -61.316 1.00 45.19 103 GLY A C 1
ATOM 739 O O . GLY A 1 103 ? -12.511 40.739 -60.722 1.00 45.19 103 GLY A O 1
ATOM 740 N N . THR A 1 104 ? -12.258 39.403 -62.519 1.00 43.97 104 THR A N 1
ATOM 741 C CA . THR A 1 104 ? -11.875 40.398 -63.547 1.00 43.97 104 THR A CA 1
ATOM 742 C C . THR A 1 104 ? -11.990 39.747 -64.923 1.00 43.97 104 THR A C 1
ATOM 744 O O . THR A 1 104 ? -11.108 39.011 -65.361 1.00 43.97 104 THR A O 1
ATOM 747 N N . ASP A 1 105 ? -13.132 40.003 -65.548 1.00 44.53 105 ASP A N 1
ATOM 748 C CA . ASP A 1 105 ? -13.436 39.772 -66.953 1.00 44.53 105 ASP A CA 1
ATOM 749 C C . ASP A 1 105 ? -12.482 40.529 -67.905 1.00 44.53 105 ASP A C 1
ATOM 751 O O . ASP A 1 105 ? -11.688 41.366 -67.477 1.00 44.53 105 ASP A O 1
ATOM 755 N N . VAL A 1 106 ? -12.702 40.296 -69.209 1.00 50.91 106 VAL A N 1
ATOM 756 C CA . VAL A 1 106 ? -12.310 41.089 -70.396 1.00 50.91 106 VAL A CA 1
ATOM 757 C C . VAL A 1 106 ? -10.813 40.969 -70.818 1.00 50.91 106 VAL A C 1
ATOM 759 O O . VAL A 1 106 ? -9.943 41.469 -70.127 1.00 50.91 106 VAL A O 1
ATOM 762 N N . GLN A 1 107 ? -10.358 40.387 -71.953 1.00 47.97 107 GLN A N 1
ATOM 763 C CA . GLN A 1 107 ? -10.872 40.372 -73.344 1.00 47.97 107 GLN A CA 1
ATOM 764 C C . GLN A 1 107 ? -10.146 39.373 -74.305 1.00 47.97 107 GLN A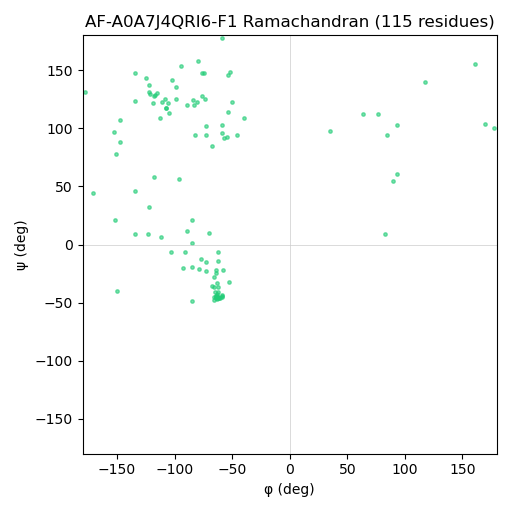 C 1
ATOM 766 O O . GLN A 1 107 ? -9.867 39.738 -75.443 1.00 47.97 107 GLN A O 1
ATOM 771 N N . ASP A 1 108 ? -9.841 38.121 -73.944 1.00 46.19 108 ASP A N 1
ATOM 772 C CA . ASP A 1 108 ? -9.198 37.186 -74.914 1.00 46.19 108 ASP A CA 1
ATOM 773 C C . ASP A 1 108 ? -10.191 36.439 -75.839 1.00 46.19 108 ASP A C 1
ATOM 775 O O . ASP A 1 108 ? -9.910 35.384 -76.398 1.00 46.19 108 ASP A O 1
ATOM 779 N N . ALA A 1 109 ? -11.405 36.973 -75.997 1.00 52.06 109 ALA A N 1
ATOM 780 C CA . ALA A 1 109 ? -12.485 36.331 -76.746 1.00 52.06 109 ALA A CA 1
ATOM 781 C C . ALA A 1 109 ? -13.202 37.301 -77.695 1.00 52.06 109 ALA A C 1
ATOM 783 O O . ALA A 1 109 ? -14.430 37.334 -77.762 1.00 52.06 109 ALA A O 1
ATOM 784 N N . MET A 1 110 ? -12.453 38.103 -78.452 1.00 49.72 110 MET A N 1
ATOM 785 C CA . MET A 1 110 ? -13.005 38.741 -79.646 1.00 49.72 110 MET A CA 1
ATOM 786 C C . MET A 1 110 ? -11.936 38.901 -80.729 1.00 49.72 110 MET A C 1
ATOM 788 O O . MET A 1 110 ? -11.104 39.798 -80.685 1.00 49.72 110 MET A O 1
ATOM 792 N N . LEU A 1 111 ? -12.080 38.071 -81.764 1.00 49.50 111 LEU A N 1
ATOM 793 C CA . LEU A 1 111 ? -11.713 38.376 -83.150 1.00 49.50 111 LEU A CA 1
ATOM 794 C C . LEU A 1 111 ? -10.277 38.033 -83.569 1.00 49.50 111 LEU A C 1
ATOM 796 O O . LEU A 1 111 ? -9.595 38.777 -84.267 1.00 49.50 111 LEU A O 1
ATOM 800 N N . VAL A 1 112 ? -9.938 36.762 -83.344 1.00 58.19 112 VAL A N 1
ATOM 801 C CA . VAL A 1 112 ? -9.575 35.873 -84.462 1.00 58.19 112 VAL A CA 1
ATOM 802 C C . VAL A 1 112 ? -10.609 36.063 -85.581 1.00 58.19 112 VAL A C 1
ATOM 804 O O . VAL A 1 112 ? -11.699 35.496 -85.550 1.00 58.19 112 VAL A O 1
ATOM 807 N N . GLY A 1 113 ? -10.311 36.936 -86.539 1.00 54.38 113 GLY A N 1
ATOM 808 C CA . GLY A 1 113 ? -11.204 37.195 -87.658 1.00 54.38 113 GLY A CA 1
ATOM 809 C C . GLY A 1 113 ? -10.679 38.277 -88.588 1.00 54.38 113 GLY A C 1
ATOM 810 O O . GLY A 1 113 ? -10.918 39.452 -88.347 1.00 54.38 113 GLY A O 1
ATOM 811 N N . LYS A 1 114 ? -10.088 37.827 -89.705 1.00 48.56 114 LYS A N 1
ATOM 812 C CA . LYS A 1 114 ? -9.982 38.533 -90.996 1.00 48.56 114 LYS A CA 1
ATOM 813 C C . LYS A 1 114 ? -8.828 39.535 -91.163 1.00 48.56 114 LYS A C 1
ATOM 815 O O . LYS A 1 114 ? -9.021 40.726 -90.983 1.00 48.56 114 LYS A O 1
ATOM 820 N N . THR A 1 115 ? -7.719 39.056 -91.736 1.00 50.16 115 THR A N 1
ATOM 821 C CA . THR A 1 115 ? -6.983 39.775 -92.799 1.00 50.16 115 THR A CA 1
ATOM 822 C C . THR A 1 115 ? -6.346 38.764 -93.766 1.00 50.16 115 THR A C 1
ATOM 824 O O . THR A 1 115 ? -5.212 38.330 -93.575 1.00 50.16 115 THR A O 1
ATOM 827 N N . SER A 1 116 ? -7.102 38.363 -94.789 1.00 44.41 116 SER A N 1
ATOM 828 C CA . SER A 1 116 ? -6.546 37.998 -96.095 1.00 44.41 116 SER A CA 1
ATOM 829 C C . SER A 1 116 ? -6.930 39.129 -97.038 1.00 44.41 116 SER A C 1
ATOM 831 O O . SER A 1 116 ? -8.125 39.378 -97.198 1.00 44.41 116 SER A O 1
ATOM 833 N N . ASP A 1 117 ? -5.926 39.808 -97.574 1.00 45.88 117 ASP A N 1
ATOM 834 C CA . ASP A 1 117 ? -5.899 40.438 -98.896 1.00 45.88 117 ASP A CA 1
ATOM 835 C C . ASP A 1 117 ? -4.444 40.377 -99.383 1.00 45.88 117 ASP A C 1
ATOM 837 O O . ASP A 1 117 ? -3.540 40.603 -98.540 1.00 45.88 117 ASP A O 1
#

pLDDT: mean 70.82, std 16.33, range [39.56, 96.5]